Protein AF-A0A352V822-F1 (afdb_monomer)

Sequence (150 aa):
MHTVAWTEKCKDCGGTGIYVGMAEQNSQYGIICNICKGSGKRERKFVYEEFHEKEFRDDVTVVLETNPGIFIGKNGKAFGGISYMDWWNGKQFPVGSEMRNFTCPAWWFQCADYSKKPKWEKCTYGAFSKCVHFSNKDQCWERWDEENKK

Secondary structure (DSSP, 8-state):
-EEEEEEEE-TTTTTSSEE--TTTTTSS--EE-TTTTTSSEEEEEEEE----SPPP-TT--EE-S---S----S-GGGGB-EEHHHHHTTPPPPTT-B-TTT--HHHHHHHH-GGG----TT--SS-GGG-TTGGGHHHHHHHHHHHT--

Foldseek 3Di:
DDKDKDKDFDPQCRLQQWHQDPVNPPHPDTHRDPVVRSRRIDIDMDDDDDCPDDDDDPPAFFDALWDLPDD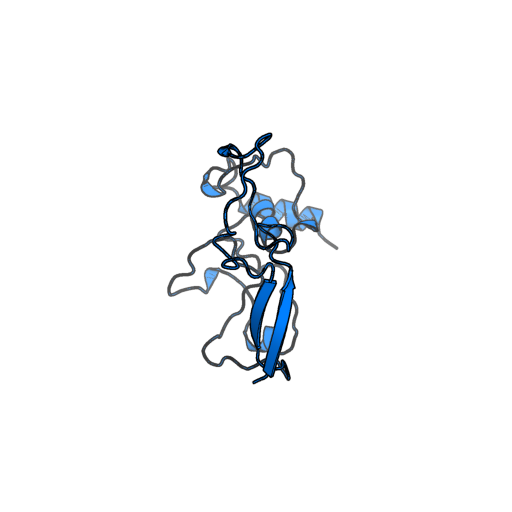CPPPNPLQAGDTPVCVVVPHDRDPPNQRQVQDAQQSSCVTRPVVLRDPDPQDDDDDLVPRPCNVVRVVRVVVSCVVPPD

Structure (mmCIF, N/CA/C/O backbone):
data_AF-A0A352V822-F1
#
_entry.id   AF-A0A352V822-F1
#
loop_
_atom_site.group_PDB
_atom_site.id
_atom_site.type_symbol
_atom_site.label_atom_id
_atom_site.label_alt_id
_atom_site.label_comp_id
_atom_site.label_asym_id
_atom_site.label_entity_id
_atom_site.label_seq_id
_atom_site.pdbx_PDB_ins_code
_atom_site.Cartn_x
_atom_site.Cartn_y
_atom_site.Cartn_z
_atom_site.occupancy
_atom_site.B_iso_or_equiv
_atom_site.auth_seq_id
_atom_site.auth_comp_id
_atom_site.auth_asym_id
_atom_site.auth_atom_id
_atom_site.pdbx_PDB_model_num
ATOM 1 N N . MET A 1 1 ? -5.145 -16.472 18.785 1.00 82.62 1 MET A N 1
ATOM 2 C CA . MET A 1 1 ? -6.128 -15.389 18.547 1.00 82.62 1 MET A CA 1
ATOM 3 C C . MET A 1 1 ? -6.224 -14.526 19.794 1.00 82.62 1 MET A C 1
ATOM 5 O O . MET A 1 1 ? -6.590 -15.030 20.851 1.00 82.62 1 MET A O 1
ATOM 9 N N . HIS A 1 2 ? -5.870 -13.251 19.676 1.00 94.31 2 HIS A N 1
ATOM 10 C CA . HIS A 1 2 ? -5.812 -12.302 20.785 1.00 94.31 2 HIS A CA 1
ATOM 11 C C . HIS A 1 2 ? -6.964 -11.310 20.675 1.00 94.31 2 HIS A C 1
ATOM 13 O O . HIS A 1 2 ? -7.437 -10.977 19.588 1.00 94.31 2 HIS A O 1
ATOM 19 N N . THR A 1 3 ? -7.451 -10.861 21.825 1.00 96.38 3 THR A N 1
ATOM 20 C CA . THR A 1 3 ? -8.479 -9.828 21.913 1.00 96.38 3 THR A CA 1
ATOM 21 C C . THR A 1 3 ? -7.949 -8.710 22.784 1.00 96.38 3 THR A C 1
ATOM 23 O O . THR A 1 3 ? -7.661 -8.929 23.958 1.00 96.38 3 THR A O 1
ATOM 26 N N . VAL A 1 4 ? -7.892 -7.506 22.225 1.00 96.75 4 VAL A N 1
ATOM 27 C CA . VAL A 1 4 ? -7.696 -6.284 23.003 1.00 96.75 4 VAL A CA 1
ATOM 28 C C . VAL A 1 4 ? -9.041 -5.576 23.059 1.00 96.75 4 VAL A C 1
ATOM 30 O O . VAL A 1 4 ? -9.643 -5.254 22.030 1.00 96.75 4 VAL A O 1
ATOM 33 N N . ALA A 1 5 ? -9.541 -5.403 24.278 1.00 96.38 5 ALA A N 1
ATOM 34 C CA . ALA A 1 5 ? -10.771 -4.688 24.559 1.00 96.38 5 ALA A CA 1
ATOM 35 C C . ALA A 1 5 ? -10.447 -3.472 25.418 1.00 96.38 5 ALA A C 1
ATOM 37 O O . ALA A 1 5 ? -9.651 -3.557 26.353 1.00 96.38 5 ALA A O 1
ATOM 38 N N . TRP A 1 6 ? -11.052 -2.340 25.086 1.00 97.06 6 TRP A N 1
ATOM 39 C CA . TRP A 1 6 ? -10.887 -1.121 25.858 1.00 97.06 6 TRP A CA 1
ATOM 40 C C . TRP A 1 6 ? -12.136 -0.263 25.766 1.00 97.06 6 TRP A C 1
ATOM 42 O O . TRP A 1 6 ? -12.866 -0.267 24.770 1.00 97.06 6 TRP A O 1
ATOM 52 N N . THR A 1 7 ? -12.345 0.511 26.818 1.00 97.56 7 THR A N 1
ATOM 53 C CA . THR A 1 7 ? -13.350 1.556 26.856 1.00 97.56 7 THR A CA 1
ATOM 54 C C . THR A 1 7 ? -12.695 2.863 26.421 1.00 97.56 7 THR A C 1
ATOM 56 O O . THR A 1 7 ? -11.737 3.316 27.045 1.00 97.56 7 THR A O 1
ATOM 59 N N . GLU A 1 8 ? -13.208 3.499 25.371 1.00 97.06 8 GLU A N 1
ATOM 60 C CA . GLU A 1 8 ? -12.764 4.830 24.952 1.00 97.06 8 GLU A CA 1
ATOM 61 C C . GLU A 1 8 ? -13.842 5.891 25.182 1.00 97.06 8 GLU A C 1
ATOM 63 O O . GLU A 1 8 ? -15.048 5.630 25.129 1.00 97.06 8 GLU A O 1
ATOM 68 N N . LYS A 1 9 ? -13.395 7.128 25.395 1.00 97.94 9 LYS A N 1
ATOM 69 C CA . LYS A 1 9 ? -14.255 8.311 25.420 1.00 97.94 9 LYS A CA 1
ATOM 70 C C . LYS A 1 9 ? -14.964 8.454 24.069 1.00 97.94 9 LYS A C 1
ATOM 72 O O . LYS A 1 9 ? -14.315 8.433 23.022 1.00 97.94 9 LYS A O 1
ATOM 77 N N . CYS A 1 10 ? -16.286 8.628 24.070 1.00 97.12 10 CYS A N 1
ATOM 78 C CA . CYS A 1 10 ? -17.029 8.841 22.829 1.00 97.12 10 CYS A CA 1
ATOM 79 C C . CYS A 1 10 ? -16.584 10.162 22.180 1.00 97.12 10 CYS A C 1
ATOM 81 O O . CYS A 1 10 ? -16.796 11.233 22.751 1.00 97.12 10 CYS A O 1
ATOM 83 N N . LYS 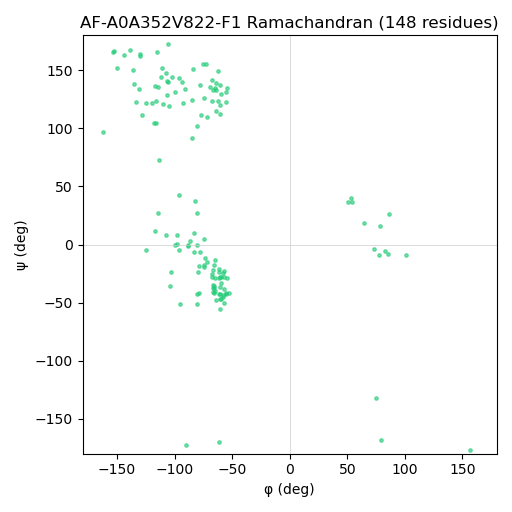A 1 11 ? -15.968 10.079 20.993 1.00 95.50 11 LYS A N 1
ATOM 84 C CA . LYS A 1 11 ? -15.405 11.243 20.288 1.00 95.50 11 LYS A CA 1
ATOM 85 C C . LYS A 1 11 ? -16.487 12.231 19.846 1.00 95.50 11 LYS A C 1
ATOM 87 O O . LYS A 1 11 ? -16.294 13.429 19.987 1.00 95.50 11 LYS A O 1
ATOM 92 N N . ASP A 1 12 ? -17.642 11.729 19.418 1.00 93.69 12 ASP A N 1
ATOM 93 C CA . ASP A 1 12 ? -18.741 12.545 18.888 1.00 93.69 12 ASP A CA 1
ATOM 94 C C . ASP A 1 12 ? -19.396 13.465 19.924 1.00 93.69 12 ASP A C 1
ATOM 96 O O . ASP A 1 12 ? -19.815 14.564 19.584 1.00 93.69 12 ASP A O 1
ATOM 100 N N . CYS A 1 13 ? -19.491 13.040 21.186 1.00 95.12 13 CYS A N 1
ATOM 101 C CA . CYS A 1 13 ? -20.014 13.888 22.266 1.00 95.12 13 CYS A CA 1
ATOM 102 C C . CYS A 1 13 ? -18.928 14.378 23.221 1.00 95.12 13 CYS A C 1
ATOM 104 O O . CYS A 1 13 ? -19.237 14.899 24.287 1.00 95.12 13 CYS A O 1
ATOM 106 N N . GLY A 1 14 ? -17.650 14.149 22.908 1.00 95.19 14 GLY A N 1
ATOM 107 C CA . GLY A 1 14 ? -16.569 14.500 23.820 1.00 95.19 14 GLY A CA 1
ATOM 108 C C . GLY A 1 14 ? -16.752 13.895 25.217 1.00 95.19 14 GLY A C 1
ATOM 109 O O . GLY A 1 14 ? -16.392 14.530 26.205 1.00 95.19 14 GLY A O 1
ATOM 110 N N . GLY A 1 15 ? -17.275 12.670 25.315 1.00 97.19 15 GLY A N 1
ATOM 111 C CA . GLY A 1 15 ? -17.398 11.925 26.571 1.00 97.19 15 GLY A CA 1
ATOM 112 C C . GLY A 1 15 ? -18.603 12.238 27.452 1.00 97.19 15 GLY A C 1
ATOM 113 O O . GLY A 1 15 ? -18.793 11.562 28.455 1.00 97.19 15 GLY A O 1
ATOM 114 N N . THR A 1 16 ? -19.415 13.233 27.108 1.00 96.88 16 THR A N 1
ATOM 115 C CA . THR A 1 16 ? -20.509 13.702 27.979 1.00 96.88 16 THR A CA 1
ATOM 116 C C . THR A 1 16 ? -21.746 12.808 27.927 1.00 96.88 16 THR A C 1
ATOM 118 O O . THR A 1 16 ? -22.621 12.906 28.776 1.00 96.88 16 THR A O 1
ATOM 121 N N . GLY A 1 17 ? -21.869 11.987 26.880 1.00 97.12 17 GLY A N 1
ATOM 122 C CA . GLY A 1 17 ? -23.116 11.292 26.562 1.00 97.12 17 GLY A CA 1
ATOM 123 C C . GLY A 1 17 ? -24.158 12.185 25.887 1.00 97.12 17 GLY A C 1
ATOM 124 O O . GLY A 1 17 ? -25.128 11.667 25.342 1.00 97.12 17 GLY A O 1
ATOM 125 N N . ILE A 1 18 ? -23.921 13.495 25.823 1.00 95.94 18 ILE A N 1
ATOM 126 C CA . ILE A 1 18 ? -24.832 14.501 25.282 1.00 95.94 18 ILE A CA 1
ATOM 127 C C . ILE A 1 18 ? -24.162 15.206 24.103 1.00 95.94 18 ILE A C 1
ATOM 129 O O . ILE A 1 18 ? -23.079 15.774 24.210 1.00 95.94 18 ILE A O 1
ATOM 133 N N . TYR A 1 19 ? -24.806 15.134 22.952 1.00 92.00 19 TYR A N 1
ATOM 134 C CA . TYR A 1 19 ? -24.423 15.846 21.749 1.00 92.00 19 TYR A CA 1
ATOM 135 C C . TYR A 1 19 ? -25.144 17.199 21.702 1.00 92.00 19 TYR A C 1
ATOM 137 O O . TYR A 1 19 ? -26.350 17.271 21.935 1.00 92.00 19 TYR A O 1
ATOM 145 N N . VAL A 1 20 ? -24.399 18.256 21.388 1.00 90.25 20 VAL A N 1
ATOM 146 C CA . VAL A 1 20 ? -24.944 19.581 21.072 1.00 90.25 20 VAL A CA 1
ATOM 147 C C . VAL A 1 20 ? -24.536 19.867 19.636 1.00 90.25 20 VAL A C 1
ATOM 149 O O . VAL A 1 20 ? -23.356 20.086 19.350 1.00 90.25 20 VAL A O 1
ATOM 152 N N . GLY A 1 21 ? -25.499 19.749 18.728 1.00 85.25 21 GLY A N 1
ATOM 153 C CA . GLY A 1 21 ? -25.294 19.952 17.307 1.00 85.25 21 GLY A CA 1
ATOM 154 C C . GLY A 1 21 ? -25.530 21.391 16.900 1.00 85.25 21 GLY A C 1
ATOM 155 O O . GLY A 1 21 ? -25.735 22.279 17.720 1.00 85.25 21 GLY A O 1
ATOM 156 N N . MET A 1 22 ? -25.515 21.611 15.591 1.00 84.81 22 MET A N 1
ATOM 157 C CA . MET A 1 22 ? -25.713 22.932 14.998 1.00 84.81 22 MET A CA 1
ATOM 158 C C . MET A 1 22 ? -27.068 23.556 15.367 1.00 84.81 22 MET A C 1
ATOM 160 O O . MET A 1 22 ? -27.145 24.767 15.524 1.00 84.81 22 MET A O 1
ATOM 164 N N . ALA A 1 23 ? -28.117 22.743 15.532 1.00 86.75 23 ALA A N 1
ATOM 165 C CA . ALA A 1 23 ? -29.460 23.224 15.860 1.00 86.75 23 ALA A CA 1
ATOM 166 C C . ALA A 1 23 ? -29.637 23.558 17.353 1.00 86.75 23 ALA A C 1
ATOM 168 O O . ALA A 1 23 ? -30.486 24.372 17.704 1.00 86.75 23 ALA A O 1
ATOM 169 N N . GLU A 1 24 ? -28.823 22.967 18.229 1.00 87.88 24 GLU A N 1
ATOM 170 C CA . GLU A 1 24 ? -28.881 23.185 19.678 1.00 87.88 24 GLU A CA 1
ATOM 171 C C . GLU A 1 24 ? -27.881 24.250 20.158 1.00 87.88 24 GLU A C 1
ATOM 173 O O . GLU A 1 24 ? -27.880 24.612 21.340 1.00 87.88 24 GLU A O 1
ATOM 178 N N . GLN A 1 25 ? -27.034 24.764 19.257 1.00 78.25 25 GLN A N 1
ATOM 179 C CA . GLN A 1 25 ? -26.052 25.802 19.565 1.00 78.25 25 GLN A CA 1
ATOM 180 C C . GLN A 1 25 ? -26.723 27.032 20.193 1.00 78.25 25 GLN A C 1
ATOM 182 O O . GLN A 1 25 ? -27.700 27.563 19.673 1.00 78.25 25 GLN A O 1
ATOM 187 N N . ASN A 1 26 ? -26.160 27.502 21.311 1.00 83.31 26 ASN A N 1
ATOM 188 C CA . ASN A 1 26 ? -26.644 28.642 22.106 1.00 83.31 26 ASN A CA 1
ATOM 189 C C . ASN A 1 26 ? -28.021 28.452 22.769 1.00 83.31 26 ASN A C 1
ATOM 191 O O . ASN A 1 26 ? -28.640 29.426 23.195 1.00 83.31 26 ASN A O 1
ATOM 195 N N . SER A 1 27 ? -28.489 27.210 22.897 1.00 85.69 27 SER A N 1
ATOM 196 C CA . SER A 1 27 ? -29.672 26.871 23.690 1.00 85.69 27 SER A CA 1
ATOM 197 C C . SER A 1 27 ? -29.294 26.185 25.012 1.00 85.69 27 SER A C 1
ATOM 199 O O . SER A 1 27 ? -28.134 25.848 25.245 1.00 85.69 27 SER A O 1
ATOM 201 N N . GLN A 1 28 ? -30.280 25.959 25.886 1.00 90.25 28 GLN A N 1
ATOM 202 C CA . GLN A 1 28 ? -30.121 25.128 27.091 1.00 90.25 28 GLN A CA 1
ATOM 203 C C . GLN A 1 28 ? -30.377 23.633 26.818 1.00 90.25 28 GLN A C 1
ATOM 205 O O . GLN A 1 28 ? -30.372 22.825 27.746 1.00 90.25 28 GLN A O 1
ATOM 210 N N . TYR A 1 29 ? -30.638 23.258 25.563 1.00 91.69 29 TYR A N 1
ATOM 211 C CA . TYR A 1 29 ? -30.987 21.894 25.187 1.00 91.69 29 TYR A CA 1
ATOM 212 C C . TYR A 1 29 ? -29.759 21.122 24.701 1.00 91.69 29 TYR A C 1
ATOM 214 O O . TYR A 1 29 ? -28.885 21.651 24.020 1.00 91.69 29 TYR A O 1
ATOM 222 N N . GLY A 1 30 ? -29.716 19.836 25.038 1.00 93.12 30 GLY A N 1
ATOM 223 C CA . GLY A 1 30 ? -28.752 18.876 24.516 1.00 93.12 30 GLY A CA 1
ATOM 224 C C . GLY A 1 30 ? -29.466 17.579 24.161 1.00 93.12 30 GLY A C 1
ATOM 225 O O . GLY A 1 30 ? -30.483 17.234 24.765 1.00 93.12 30 GLY A O 1
ATOM 226 N N . ILE A 1 31 ? -28.947 16.857 23.173 1.00 94.81 31 ILE A N 1
ATOM 227 C CA . ILE A 1 31 ? -29.545 15.614 22.683 1.00 94.81 31 ILE A CA 1
ATOM 228 C C . ILE A 1 31 ? -28.700 14.439 23.158 1.00 94.81 31 ILE A C 1
ATOM 230 O O . ILE A 1 31 ? -27.472 14.493 23.142 1.00 94.81 31 ILE A O 1
ATOM 234 N N . ILE A 1 32 ? -29.335 13.338 23.558 1.00 96.62 32 ILE A N 1
ATOM 235 C CA . ILE A 1 32 ? -28.615 12.101 23.874 1.00 96.62 32 ILE A CA 1
ATOM 236 C C . ILE A 1 32 ? -27.769 11.701 22.664 1.00 96.62 32 ILE A C 1
ATOM 238 O O . ILE A 1 32 ? -28.276 11.501 21.560 1.00 96.62 32 ILE A O 1
ATOM 242 N N . CYS A 1 33 ? -26.461 11.559 22.872 1.00 96.00 33 CYS A N 1
ATOM 243 C CA . CYS A 1 33 ? -25.540 11.188 21.813 1.00 96.00 33 CYS A CA 1
ATOM 244 C C . CYS A 1 33 ? -25.933 9.821 21.255 1.00 96.00 33 CYS A C 1
ATOM 246 O O . CYS A 1 33 ? -25.779 8.791 21.918 1.00 96.00 33 CYS A O 1
ATOM 248 N N . ASN A 1 34 ? -26.391 9.812 20.004 1.00 95.50 34 ASN A N 1
ATOM 249 C CA . ASN A 1 34 ? -26.907 8.613 19.358 1.00 95.50 34 ASN A CA 1
ATOM 250 C C . ASN A 1 34 ? -25.857 7.497 19.252 1.00 95.50 34 ASN A C 1
ATOM 252 O O . ASN A 1 34 ? -26.214 6.321 19.248 1.00 95.50 34 ASN A O 1
ATOM 256 N N . ILE A 1 35 ? -24.567 7.843 19.191 1.00 94.81 35 ILE A N 1
ATOM 257 C CA . ILE A 1 35 ? -23.529 6.832 19.001 1.00 94.81 35 ILE A CA 1
ATOM 258 C C . ILE A 1 35 ? -23.192 6.086 20.297 1.00 94.81 35 ILE A C 1
ATOM 260 O O . ILE A 1 35 ? -23.023 4.873 20.272 1.00 94.81 35 ILE A O 1
ATOM 264 N N . CYS A 1 36 ? -23.099 6.783 21.434 1.00 96.56 36 CYS A N 1
ATOM 265 C CA . CYS A 1 36 ? -22.821 6.142 22.731 1.00 96.56 36 CYS A CA 1
ATOM 266 C C . CYS A 1 36 ? -24.081 5.876 23.567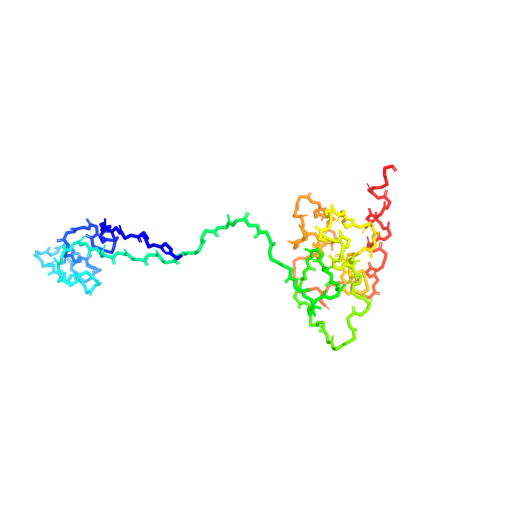 1.00 96.56 36 CYS A C 1
ATOM 268 O O . CYS A 1 36 ? -23.971 5.387 24.691 1.00 96.56 36 CYS A O 1
ATOM 270 N N . LYS A 1 37 ? -25.261 6.233 23.041 1.00 96.88 37 LYS A N 1
ATOM 271 C CA . LYS A 1 37 ? -26.573 6.089 23.689 1.00 96.88 37 LYS A CA 1
ATOM 272 C C . LYS A 1 37 ? -26.618 6.718 25.085 1.00 96.88 37 LYS A C 1
ATOM 274 O O . LYS A 1 37 ? -27.173 6.146 26.013 1.00 96.88 37 LYS A O 1
ATOM 279 N N . GLY A 1 38 ? -25.988 7.883 25.239 1.00 97.00 38 GLY A N 1
ATOM 280 C CA . GLY A 1 38 ? -25.956 8.605 26.514 1.00 97.00 38 GLY A CA 1
ATOM 281 C C . GLY A 1 38 ? -24.854 8.184 27.483 1.00 97.00 38 GLY A C 1
ATOM 282 O O . GLY A 1 38 ? -24.637 8.874 28.468 1.00 97.00 38 GLY A O 1
ATOM 283 N N . SER A 1 39 ? -24.111 7.108 27.213 1.00 97.81 39 SER A N 1
ATOM 284 C CA . SER A 1 39 ? -23.100 6.619 28.166 1.00 97.81 39 SER A CA 1
ATOM 285 C C . SER A 1 39 ? -21.826 7.468 28.230 1.00 97.81 39 SER A C 1
ATOM 287 O O . SER A 1 39 ? -21.043 7.326 29.164 1.00 97.81 39 SER A O 1
ATOM 289 N N . GLY A 1 40 ? -21.555 8.284 27.206 1.00 97.62 40 GLY A N 1
ATOM 290 C CA . GLY A 1 40 ? -20.300 9.032 27.079 1.00 97.62 40 GLY A CA 1
ATOM 291 C C . GLY A 1 40 ? -19.087 8.172 26.710 1.00 97.62 40 GLY A C 1
ATOM 292 O O . GLY A 1 40 ? -18.011 8.698 26.427 1.00 97.62 40 GLY A O 1
ATOM 293 N N . LYS A 1 41 ? -19.248 6.851 26.610 1.00 98.00 41 LYS A N 1
ATOM 294 C CA . LYS A 1 41 ? -18.163 5.908 26.331 1.00 98.00 41 LYS A CA 1
ATOM 295 C C . LYS A 1 41 ? -18.503 4.949 25.194 1.00 98.00 41 LYS A C 1
ATOM 297 O O . LYS A 1 41 ? -19.657 4.810 24.796 1.00 98.00 41 LYS A O 1
ATOM 302 N N . ARG A 1 42 ? -17.482 4.308 24.631 1.00 96.25 42 ARG A N 1
ATOM 303 C CA . ARG A 1 42 ? -17.626 3.204 23.678 1.00 96.25 42 ARG A CA 1
ATOM 304 C C . ARG A 1 42 ? -16.739 2.058 24.097 1.00 96.25 42 ARG A C 1
ATOM 306 O O . ARG A 1 42 ? -15.563 2.260 24.370 1.00 96.25 42 ARG A O 1
ATOM 313 N N . GLU A 1 43 ? -17.304 0.865 24.073 1.00 95.38 43 GLU A N 1
ATOM 314 C CA . GLU A 1 43 ? -16.530 -0.359 24.191 1.00 95.38 43 GLU A CA 1
ATOM 315 C C . GLU A 1 43 ? -16.009 -0.723 22.794 1.00 95.38 43 GLU A C 1
ATOM 317 O O . GLU A 1 43 ? -16.776 -0.810 21.828 1.00 95.38 43 GLU A O 1
ATOM 322 N N . ARG A 1 44 ? -14.693 -0.882 22.661 1.00 94.94 44 ARG A N 1
ATOM 323 C CA . ARG A 1 44 ? -14.030 -1.319 21.431 1.00 94.94 44 ARG A CA 1
ATOM 324 C C . ARG A 1 44 ? -13.440 -2.697 21.645 1.00 94.94 44 ARG A C 1
ATOM 326 O O . ARG A 1 44 ? -12.947 -3.018 22.723 1.00 94.94 44 ARG A O 1
ATOM 333 N N . LYS A 1 45 ? -13.483 -3.495 20.585 1.00 96.12 45 LYS A N 1
ATOM 334 C CA . LYS A 1 45 ? -12.873 -4.815 20.536 1.00 96.12 45 LYS A CA 1
ATOM 335 C C . LYS A 1 45 ? -12.109 -4.928 19.229 1.00 96.12 45 LYS A C 1
ATOM 337 O O . LYS A 1 45 ? -12.698 -4.762 18.162 1.00 96.12 45 LYS A O 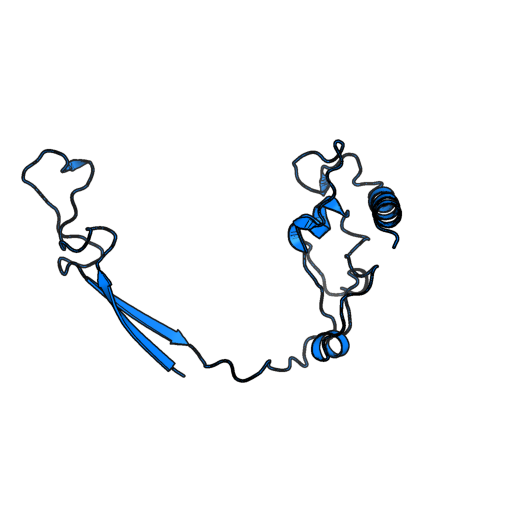1
ATOM 342 N N . PHE A 1 46 ? -10.818 -5.203 19.329 1.00 96.12 46 PHE A N 1
ATOM 343 C CA . PHE A 1 46 ? -9.974 -5.532 18.192 1.00 96.12 46 PHE A CA 1
ATOM 344 C C . PHE A 1 46 ? -9.480 -6.965 18.367 1.00 96.12 46 PHE A C 1
ATOM 346 O O . PHE A 1 46 ? -8.929 -7.318 19.413 1.00 96.12 46 PHE A O 1
ATOM 353 N N . VAL A 1 47 ? -9.752 -7.794 17.364 1.00 96.62 47 VAL A N 1
ATOM 354 C CA . VAL A 1 47 ? -9.319 -9.190 17.322 1.00 96.62 47 VAL A CA 1
ATOM 355 C C . VAL A 1 47 ? -8.198 -9.279 16.304 1.00 96.62 47 VAL A C 1
ATOM 357 O O . VAL A 1 47 ? -8.356 -8.794 15.185 1.00 96.62 47 VAL A O 1
ATOM 360 N N . TYR A 1 48 ? -7.080 -9.870 16.707 1.00 95.31 48 TYR A N 1
ATOM 361 C CA . TYR A 1 48 ? -5.925 -10.062 15.840 1.00 95.31 48 TYR A CA 1
ATOM 362 C C . TYR A 1 48 ? -5.232 -11.389 16.134 1.00 95.31 48 TYR A C 1
ATOM 364 O O . TYR A 1 48 ? -5.431 -12.019 17.180 1.00 95.31 48 TYR A O 1
ATOM 372 N N . GLU A 1 49 ? -4.409 -11.811 15.189 1.00 96.00 49 GLU A N 1
ATOM 373 C CA . GLU A 1 49 ? -3.503 -12.941 15.329 1.00 96.00 49 GLU A CA 1
ATOM 374 C C . GLU A 1 49 ? -2.085 -12.400 15.488 1.00 96.00 49 GLU A C 1
ATOM 376 O O . GLU A 1 49 ? -1.731 -11.386 14.883 1.00 96.00 49 GLU A O 1
ATOM 381 N N . GLU A 1 50 ? -1.304 -13.015 16.376 1.00 95.19 50 GLU A N 1
ATOM 382 C CA . GLU A 1 50 ? 0.095 -12.634 16.533 1.00 95.19 50 GLU A CA 1
ATOM 383 C C . GLU A 1 50 ? 0.858 -12.995 15.262 1.00 95.19 50 GLU A C 1
ATOM 385 O O . GLU A 1 50 ? 0.729 -14.092 14.723 1.00 95.19 50 GLU A O 1
ATOM 390 N N . PHE A 1 51 ? 1.653 -12.047 14.776 1.00 96.12 51 PHE A N 1
ATOM 391 C CA . PHE A 1 51 ? 2.566 -12.313 13.681 1.00 96.12 51 PHE A CA 1
ATOM 392 C C . PHE A 1 51 ? 3.773 -13.075 14.230 1.00 96.12 51 PHE A C 1
ATOM 394 O O . PHE A 1 51 ? 4.564 -12.513 14.988 1.00 96.12 51 PHE A O 1
ATOM 401 N N . HIS A 1 52 ? 3.910 -14.343 13.850 1.00 95.62 52 HIS A N 1
ATOM 402 C CA . HIS A 1 52 ? 5.068 -15.163 14.210 1.00 95.62 52 HIS A CA 1
ATOM 403 C C . HIS A 1 52 ? 6.107 -15.153 13.096 1.00 95.62 52 HIS A C 1
ATOM 405 O O . HIS A 1 52 ? 7.279 -14.853 13.315 1.00 95.62 52 HIS A O 1
ATOM 411 N N . GLU A 1 53 ? 5.651 -15.434 11.884 1.00 95.75 53 GLU A N 1
ATOM 412 C CA . GLU A 1 53 ? 6.474 -15.455 10.694 1.00 95.75 53 GLU A CA 1
ATOM 413 C C . GLU A 1 53 ? 5.629 -15.144 9.465 1.00 95.75 53 GLU A C 1
ATOM 415 O O . GLU A 1 53 ? 4.398 -15.121 9.498 1.00 95.75 53 GLU A O 1
ATOM 420 N N . LYS A 1 54 ? 6.317 -14.868 8.361 1.00 94.12 54 LYS A N 1
ATOM 421 C CA . LYS A 1 54 ? 5.670 -14.736 7.062 1.00 94.12 54 LYS A CA 1
ATOM 422 C C . LYS A 1 54 ? 5.169 -16.118 6.629 1.00 94.12 54 LYS A C 1
ATOM 424 O O . LYS A 1 54 ? 5.924 -17.080 6.702 1.00 94.12 54 LYS A O 1
ATOM 429 N N . GLU A 1 55 ? 3.946 -16.195 6.116 1.00 95.62 55 GLU A N 1
ATOM 430 C CA . GLU A 1 55 ? 3.349 -17.440 5.613 1.00 95.62 55 GLU A CA 1
ATOM 431 C C . GLU A 1 55 ? 3.567 -17.622 4.108 1.00 95.62 55 GLU A C 1
ATOM 433 O O . GLU A 1 55 ? 3.496 -16.665 3.328 1.00 95.62 55 GLU A O 1
ATOM 438 N N . PHE A 1 56 ? 3.860 -18.859 3.701 1.00 96.31 56 PHE A N 1
ATOM 439 C CA . PHE A 1 56 ? 4.145 -19.206 2.311 1.00 96.31 56 PHE A CA 1
ATOM 440 C C . PHE A 1 56 ? 2.853 -19.311 1.493 1.00 96.31 56 PHE A C 1
ATOM 442 O O . PHE A 1 56 ? 1.875 -19.906 1.937 1.00 96.31 56 PHE A O 1
ATOM 449 N N . ARG A 1 57 ? 2.869 -18.770 0.271 1.00 96.12 57 ARG A N 1
ATOM 450 C CA . ARG A 1 57 ? 1.788 -18.890 -0.713 1.00 96.12 57 ARG A CA 1
ATOM 451 C C . ARG A 1 57 ? 2.273 -19.650 -1.935 1.00 96.12 57 ARG A C 1
ATOM 453 O O . ARG A 1 57 ? 2.999 -19.103 -2.760 1.00 96.12 57 ARG A O 1
ATOM 460 N N . ASP A 1 58 ? 1.856 -20.902 -2.043 1.00 94.88 58 ASP A N 1
ATOM 461 C CA . ASP A 1 58 ? 2.196 -21.797 -3.151 1.00 94.88 58 ASP A CA 1
ATOM 462 C C . ASP A 1 58 ? 1.438 -21.479 -4.450 1.00 94.88 58 ASP A C 1
ATOM 464 O O . ASP A 1 58 ? 1.870 -21.864 -5.536 1.00 94.88 58 ASP A O 1
ATOM 468 N N . ASP A 1 59 ? 0.351 -20.717 -4.354 1.00 95.19 59 ASP A N 1
ATOM 469 C CA . ASP A 1 59 ? -0.456 -20.273 -5.486 1.00 95.19 59 ASP A CA 1
ATOM 470 C C . ASP A 1 59 ? 0.093 -19.020 -6.196 1.00 95.19 59 ASP A C 1
ATOM 472 O O . ASP A 1 59 ? -0.409 -18.630 -7.254 1.00 95.19 59 ASP A O 1
ATOM 476 N N . VAL A 1 60 ? 1.146 -18.398 -5.654 1.00 93.81 60 VAL A N 1
ATOM 477 C CA . VAL A 1 60 ? 1.790 -17.207 -6.223 1.00 93.81 60 VAL A CA 1
ATOM 478 C C . VAL A 1 60 ? 3.173 -17.559 -6.763 1.00 93.81 60 VAL A C 1
ATOM 480 O O . VAL A 1 60 ? 4.064 -17.967 -6.030 1.00 93.81 60 VAL A O 1
ATOM 483 N N . THR A 1 61 ? 3.397 -17.329 -8.059 1.00 93.44 61 THR A N 1
ATOM 484 C CA . THR A 1 61 ? 4.685 -17.636 -8.709 1.00 93.44 61 THR A CA 1
ATOM 485 C C . THR A 1 61 ? 5.563 -16.410 -8.965 1.00 93.44 61 THR A C 1
ATOM 487 O O . THR A 1 61 ? 6.779 -16.543 -9.102 1.00 93.44 61 THR A O 1
ATOM 490 N N . VAL A 1 62 ? 4.969 -15.216 -9.059 1.00 93.00 62 VAL A N 1
ATOM 491 C CA . VAL A 1 62 ? 5.649 -13.950 -9.386 1.00 93.00 62 VAL A CA 1
ATOM 492 C C . VAL A 1 62 ? 5.160 -12.862 -8.438 1.00 93.00 62 VAL A C 1
ATOM 494 O O . VAL A 1 62 ? 3.963 -12.761 -8.177 1.00 93.00 62 VAL A O 1
ATOM 497 N N . VAL A 1 63 ? 6.084 -12.037 -7.953 1.00 94.25 63 VAL A N 1
ATOM 498 C CA . VAL A 1 63 ? 5.799 -10.876 -7.104 1.00 94.25 63 VAL A CA 1
ATOM 499 C C . VAL A 1 63 ? 6.174 -9.613 -7.869 1.00 94.25 63 VAL A C 1
ATOM 501 O O . VAL A 1 63 ? 7.227 -9.553 -8.504 1.00 94.25 63 VAL A O 1
ATOM 504 N N . LEU A 1 64 ? 5.303 -8.608 -7.810 1.00 94.00 64 LEU A N 1
ATOM 505 C CA . LEU A 1 64 ? 5.553 -7.264 -8.326 1.00 94.00 64 LEU A CA 1
ATOM 506 C C . LEU A 1 64 ? 5.891 -6.335 -7.160 1.00 94.00 64 LEU A C 1
ATOM 508 O O . LEU A 1 64 ? 5.301 -6.463 -6.090 1.00 94.00 64 LEU A O 1
ATOM 512 N N . GLU A 1 65 ? 6.799 -5.384 -7.375 1.00 94.31 65 GLU A N 1
ATOM 513 C CA . GLU A 1 65 ? 7.147 -4.383 -6.357 1.00 94.31 65 GLU A CA 1
ATOM 514 C C . GLU A 1 65 ? 5.947 -3.478 -6.049 1.00 94.31 65 GLU A C 1
ATOM 516 O O . GLU A 1 65 ? 5.666 -3.151 -4.899 1.00 94.31 65 GLU A O 1
ATOM 521 N N . THR A 1 66 ? 5.202 -3.106 -7.091 1.00 93.12 66 THR A N 1
ATOM 522 C CA . THR A 1 66 ? 3.960 -2.344 -6.994 1.00 93.12 66 THR A CA 1
ATOM 523 C C . THR A 1 66 ? 3.058 -2.639 -8.194 1.00 93.12 66 THR A C 1
ATOM 525 O O . THR A 1 66 ? 3.505 -3.183 -9.206 1.00 93.12 66 THR A O 1
ATOM 528 N N . ASN A 1 67 ? 1.782 -2.261 -8.103 1.00 91.19 67 ASN A N 1
ATOM 529 C CA . ASN A 1 67 ? 0.868 -2.231 -9.242 1.00 91.19 67 ASN A CA 1
ATOM 530 C C . ASN A 1 67 ? 0.196 -0.848 -9.313 1.00 91.19 67 ASN A C 1
ATOM 532 O O . ASN A 1 67 ? -0.648 -0.543 -8.467 1.00 91.19 67 ASN A O 1
ATOM 536 N N . PRO A 1 68 ? 0.497 -0.019 -10.329 1.00 87.44 68 PRO A N 1
ATOM 537 C CA . PRO A 1 68 ? -0.039 1.334 -10.444 1.00 87.44 68 PRO A CA 1
ATOM 538 C C . PRO A 1 68 ? -1.458 1.373 -11.050 1.00 87.44 68 PRO A C 1
ATOM 540 O O . PRO A 1 68 ? -1.792 2.275 -11.823 1.00 87.44 68 PRO A O 1
ATOM 543 N N . GLY A 1 69 ? -2.293 0.385 -10.709 1.00 85.38 69 GLY A N 1
ATOM 544 C CA . GLY A 1 69 ? -3.699 0.291 -11.110 1.00 85.38 69 GLY A CA 1
ATOM 545 C C . GLY A 1 69 ? -3.946 -0.384 -12.462 1.00 85.38 69 GLY A C 1
ATOM 546 O O . GLY A 1 69 ? -4.948 -0.090 -13.110 1.00 85.38 69 GLY A O 1
ATOM 547 N N . ILE A 1 70 ? -3.052 -1.268 -12.910 1.00 84.94 70 ILE A N 1
ATOM 548 C CA . ILE A 1 70 ? -3.173 -1.968 -14.196 1.00 84.94 70 ILE A CA 1
ATOM 549 C C . ILE A 1 70 ? -3.714 -3.379 -13.970 1.00 84.94 70 ILE A C 1
ATOM 551 O O . ILE A 1 70 ? -3.221 -4.132 -13.128 1.00 84.94 70 ILE A O 1
ATOM 555 N N . PHE A 1 71 ? -4.735 -3.748 -14.743 1.00 85.50 71 PHE A N 1
ATOM 556 C CA . PHE A 1 71 ? -5.312 -5.085 -14.700 1.00 85.50 71 PHE A CA 1
ATOM 557 C C . PHE A 1 71 ? -4.352 -6.106 -15.327 1.00 85.50 71 PHE A C 1
ATOM 559 O O . PHE A 1 71 ? -4.141 -6.128 -16.541 1.00 85.50 71 PHE A O 1
ATOM 566 N N . ILE A 1 72 ? -3.780 -6.962 -14.482 1.00 81.88 72 ILE A N 1
ATOM 567 C CA . ILE A 1 72 ? -2.904 -8.062 -14.879 1.00 81.88 72 ILE A CA 1
ATOM 568 C C . ILE A 1 72 ? -3.828 -9.229 -15.227 1.00 81.88 72 ILE A C 1
ATOM 570 O O . ILE A 1 72 ? -4.273 -9.967 -14.353 1.00 81.88 72 ILE A O 1
ATOM 574 N N . GLY A 1 73 ? -4.218 -9.341 -16.497 1.00 79.69 73 GLY A N 1
ATOM 575 C CA . GLY A 1 73 ? -5.030 -10.467 -16.966 1.00 79.69 73 GLY A CA 1
ATOM 576 C C . GLY A 1 73 ? -4.320 -11.820 -16.789 1.00 79.69 73 GLY A C 1
ATOM 577 O O . GLY A 1 73 ? -3.244 -11.918 -16.208 1.00 79.69 73 GLY A O 1
ATOM 578 N N . LYS A 1 74 ? -4.880 -12.891 -17.367 1.00 73.19 74 LYS A N 1
ATOM 579 C CA . LYS A 1 74 ? -4.364 -14.269 -17.195 1.00 73.19 74 LYS A CA 1
ATOM 580 C C . LYS A 1 74 ? -2.891 -14.473 -17.600 1.00 73.19 74 LYS A C 1
ATOM 582 O O . LYS A 1 74 ? -2.256 -15.400 -17.114 1.00 73.19 74 LYS A O 1
ATOM 587 N N . ASN A 1 75 ? -2.342 -13.609 -18.459 1.00 68.06 75 ASN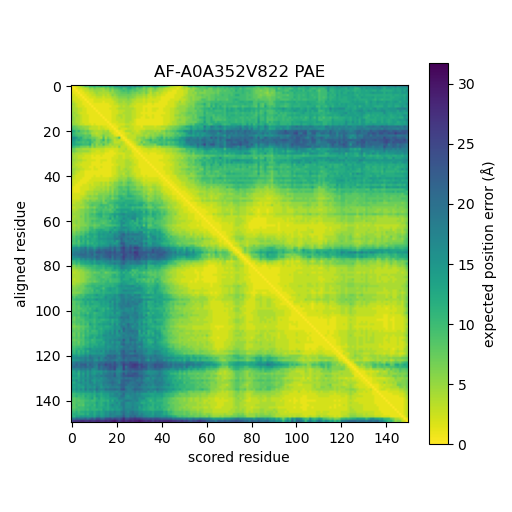 A N 1
ATOM 588 C CA . ASN A 1 75 ? -0.968 -13.685 -18.960 1.00 68.06 75 ASN A CA 1
ATOM 589 C C . ASN A 1 75 ? -0.126 -12.501 -18.452 1.00 68.06 75 ASN A C 1
ATOM 591 O O . ASN A 1 75 ? 0.212 -11.593 -19.208 1.00 68.06 75 ASN A O 1
ATOM 595 N N . GLY A 1 76 ? 0.232 -12.513 -17.166 1.00 70.00 76 GLY A N 1
ATOM 596 C CA . GLY A 1 76 ? 0.999 -11.446 -16.504 1.00 70.00 76 GLY A CA 1
ATOM 597 C C . GLY A 1 76 ? 2.500 -11.379 -16.830 1.00 70.00 76 GLY A C 1
ATOM 598 O O . GLY A 1 76 ? 3.202 -10.555 -16.259 1.00 70.00 76 GLY A O 1
ATOM 599 N N . LYS A 1 77 ? 3.026 -12.206 -17.748 1.00 70.25 77 LYS A N 1
ATOM 600 C CA . LYS A 1 77 ? 4.481 -12.302 -18.013 1.00 70.25 77 LYS A CA 1
ATOM 601 C C . LYS A 1 77 ? 5.134 -10.985 -18.459 1.00 70.25 77 LYS A C 1
ATOM 603 O O . LYS A 1 77 ? 6.315 -10.786 -18.218 1.00 70.25 77 LYS A O 1
ATOM 608 N N . ALA A 1 78 ? 4.383 -10.087 -19.097 1.00 79.25 78 ALA A N 1
ATOM 609 C CA . ALA A 1 78 ? 4.912 -8.815 -19.595 1.00 79.25 78 ALA A CA 1
ATOM 610 C C . ALA A 1 78 ? 5.105 -7.741 -18.503 1.00 79.25 78 ALA A C 1
ATOM 612 O O . ALA A 1 78 ? 5.618 -6.663 -18.800 1.00 79.25 78 ALA A O 1
ATOM 613 N N . PHE A 1 79 ? 4.666 -8.008 -17.268 1.00 86.25 79 PHE A N 1
ATOM 614 C CA . PHE A 1 79 ? 4.635 -7.042 -16.167 1.00 86.25 79 PHE A CA 1
ATOM 615 C C . PHE A 1 79 ? 5.944 -6.995 -15.357 1.00 86.25 79 PHE A C 1
ATOM 617 O O . PHE A 1 79 ? 6.062 -6.200 -14.434 1.00 86.25 79 PHE A O 1
ATOM 624 N N . GLY A 1 80 ? 6.952 -7.800 -15.702 1.00 88.31 80 GLY A N 1
ATOM 625 C CA . GLY A 1 80 ? 8.214 -7.834 -14.959 1.00 88.31 80 GLY A CA 1
ATOM 626 C C . GLY A 1 80 ? 8.075 -8.566 -13.622 1.00 88.31 80 GLY A C 1
ATOM 627 O O . GLY A 1 80 ? 7.532 -9.671 -13.580 1.00 88.31 80 GLY A O 1
ATOM 628 N N . GLY A 1 81 ? 8.578 -7.957 -12.544 1.00 91.00 81 GLY A N 1
ATOM 629 C CA . GLY A 1 81 ? 8.654 -8.573 -11.216 1.00 91.00 81 GLY A CA 1
ATOM 630 C C . GLY A 1 81 ? 9.811 -9.558 -11.032 1.00 91.00 81 GLY A C 1
ATOM 631 O O . GLY A 1 81 ? 10.731 -9.635 -11.847 1.00 91.00 81 GLY A O 1
ATOM 632 N N . ILE A 1 82 ? 9.754 -10.309 -9.932 1.00 94.38 82 ILE A N 1
ATOM 633 C CA . ILE A 1 82 ? 10.688 -11.396 -9.599 1.00 94.38 82 ILE A CA 1
ATOM 634 C C . ILE A 1 82 ? 9.920 -12.663 -9.226 1.00 94.38 82 ILE A C 1
ATOM 636 O O . ILE A 1 82 ? 8.719 -12.611 -8.947 1.00 94.38 82 ILE A O 1
ATOM 640 N N . SER A 1 83 ? 10.595 -13.815 -9.215 1.00 95.12 83 SER A N 1
ATOM 641 C CA . SER A 1 83 ? 9.954 -15.051 -8.761 1.00 95.12 83 SER A CA 1
ATOM 642 C C . SER A 1 83 ? 9.545 -14.944 -7.289 1.00 95.12 83 SER A C 1
ATOM 644 O O . SER A 1 83 ? 10.204 -14.266 -6.495 1.00 95.12 83 SER A O 1
ATOM 646 N N . TYR A 1 84 ? 8.471 -15.636 -6.903 1.00 96.50 84 TYR A N 1
ATOM 647 C CA . TYR A 1 84 ? 8.038 -15.668 -5.505 1.00 96.50 84 TYR A CA 1
ATOM 648 C C . TYR A 1 84 ? 9.144 -16.177 -4.582 1.00 96.50 84 TYR A C 1
ATOM 650 O O . TYR A 1 84 ? 9.339 -15.610 -3.517 1.00 96.50 84 TYR A O 1
ATOM 658 N N . MET A 1 85 ? 9.931 -17.168 -5.013 1.00 97.50 85 MET A N 1
ATOM 659 C CA . MET A 1 85 ? 11.062 -17.677 -4.233 1.00 97.50 85 MET A CA 1
ATOM 660 C C . MET A 1 85 ? 12.187 -16.651 -4.081 1.00 97.50 85 MET A C 1
ATOM 662 O O . MET A 1 85 ? 12.789 -16.563 -3.014 1.00 97.50 85 MET A O 1
ATOM 666 N N . ASP A 1 86 ? 12.474 -15.853 -5.108 1.00 97.00 86 ASP A N 1
ATOM 667 C CA . ASP A 1 86 ? 13.462 -14.777 -5.004 1.00 97.00 86 ASP A CA 1
ATOM 668 C C . ASP A 1 86 ? 13.016 -13.720 -3.990 1.00 97.00 86 ASP A C 1
ATOM 670 O O . ASP A 1 86 ? 13.779 -13.376 -3.086 1.00 97.00 86 ASP A O 1
ATOM 674 N N . TRP A 1 87 ? 11.762 -13.271 -4.086 1.00 96.75 87 TRP A N 1
ATOM 675 C CA . TRP A 1 87 ? 11.163 -12.361 -3.108 1.00 96.75 87 TRP A CA 1
ATOM 676 C C . TRP A 1 87 ? 11.119 -12.977 -1.704 1.00 96.75 87 TRP A C 1
ATOM 678 O O . TRP A 1 87 ? 11.442 -12.321 -0.712 1.00 96.75 87 TRP A O 1
ATOM 688 N N . TRP A 1 88 ? 10.746 -14.256 -1.608 1.00 97.12 88 TRP A N 1
ATOM 689 C CA . TRP A 1 88 ? 10.631 -14.988 -0.352 1.00 97.12 88 TRP A CA 1
ATOM 690 C C . TRP A 1 88 ? 11.950 -14.986 0.413 1.00 97.12 88 TRP A C 1
ATOM 692 O O . TRP A 1 88 ? 11.952 -14.707 1.613 1.00 97.12 88 TRP A O 1
ATOM 702 N N . ASN A 1 89 ? 13.045 -15.206 -0.319 1.00 96.50 89 ASN A N 1
ATOM 703 C CA . ASN A 1 89 ? 14.424 -15.214 0.160 1.00 96.50 89 ASN A CA 1
ATOM 704 C C . ASN A 1 89 ? 15.054 -13.810 0.259 1.00 96.50 89 ASN A C 1
ATOM 706 O O . ASN A 1 89 ? 16.262 -13.692 0.453 1.00 96.50 89 ASN A O 1
ATOM 710 N N . GLY A 1 90 ? 14.265 -12.740 0.117 1.00 96.12 90 GLY A N 1
ATOM 711 C CA . GLY A 1 90 ? 14.710 -11.364 0.345 1.00 96.12 90 GLY A CA 1
ATOM 712 C C . GLY A 1 90 ? 15.525 -10.742 -0.790 1.00 96.12 90 GLY A C 1
ATOM 713 O O . GLY A 1 90 ? 16.174 -9.714 -0.573 1.00 96.12 90 GLY A O 1
ATOM 714 N N . LYS A 1 91 ? 15.507 -11.318 -2.002 1.00 97.06 91 LYS A N 1
ATOM 715 C CA . LYS A 1 91 ? 16.126 -10.661 -3.159 1.00 97.06 91 LYS A CA 1
ATOM 716 C C . LYS A 1 91 ? 15.400 -9.353 -3.467 1.00 97.06 91 LYS A C 1
ATOM 718 O O . LYS A 1 91 ? 14.175 -9.273 -3.422 1.00 97.06 91 LYS A O 1
ATOM 723 N N . GLN A 1 92 ? 16.186 -8.334 -3.796 1.00 94.44 92 GLN A N 1
ATOM 724 C CA . GLN A 1 92 ? 15.673 -7.039 -4.228 1.00 94.44 92 GLN A CA 1
ATOM 725 C C . GLN A 1 92 ? 15.160 -7.112 -5.667 1.00 94.44 92 GLN A C 1
ATOM 727 O O . GLN A 1 92 ? 15.609 -7.944 -6.461 1.00 94.44 92 GLN A O 1
ATOM 732 N N . PHE A 1 93 ? 14.244 -6.209 -6.006 1.00 92.62 93 PHE A N 1
ATOM 733 C CA . PHE A 1 93 ? 13.754 -6.060 -7.369 1.00 92.62 93 PHE A CA 1
ATOM 734 C C . PHE A 1 93 ? 14.878 -5.535 -8.275 1.00 92.62 93 PHE A C 1
ATOM 736 O O . PHE A 1 93 ? 15.469 -4.495 -7.975 1.00 92.62 93 PHE A O 1
ATOM 743 N N . PRO A 1 94 ? 15.221 -6.244 -9.365 1.00 89.44 94 PRO A N 1
ATOM 744 C CA . PRO A 1 94 ? 16.227 -5.775 -10.300 1.00 89.44 94 PRO A CA 1
ATOM 745 C C . PRO A 1 94 ? 15.681 -4.611 -11.132 1.00 89.44 94 PRO A C 1
ATOM 747 O O . PRO A 1 94 ? 14.472 -4.502 -11.371 1.00 89.44 94 PRO A O 1
ATOM 750 N N . VAL A 1 95 ? 16.596 -3.784 -11.640 1.00 84.81 95 VAL A N 1
ATOM 751 C CA . VAL A 1 95 ? 16.290 -2.813 -12.699 1.00 84.81 95 VAL A CA 1
ATOM 752 C C . VAL A 1 95 ? 15.670 -3.556 -13.885 1.00 84.81 95 VAL A C 1
ATOM 754 O O . VAL A 1 95 ? 16.149 -4.623 -14.272 1.00 84.81 95 VAL A O 1
ATOM 757 N N . GLY A 1 96 ? 14.591 -3.013 -14.444 1.00 84.94 96 GLY A N 1
ATOM 758 C CA . GLY A 1 96 ? 13.813 -3.648 -15.513 1.00 84.94 96 GLY A CA 1
ATOM 759 C C . GLY A 1 96 ? 12.527 -4.329 -15.034 1.00 84.94 96 GLY A C 1
ATOM 760 O O . GLY A 1 96 ? 11.698 -4.712 -15.860 1.00 84.94 96 GLY A O 1
ATOM 761 N N . SER A 1 97 ? 12.317 -4.461 -13.721 1.00 89.62 97 SER A N 1
ATOM 762 C CA . SER A 1 97 ? 11.094 -5.050 -13.156 1.00 89.62 97 SER A CA 1
ATOM 763 C C . SER A 1 97 ? 9.890 -4.089 -13.101 1.00 89.62 97 SER A C 1
ATOM 765 O O . SER A 1 97 ? 8.801 -4.511 -12.712 1.00 89.62 97 SER A O 1
ATOM 767 N N . GLU A 1 98 ? 10.040 -2.837 -13.549 1.00 91.69 98 GLU A N 1
ATOM 768 C CA . GLU A 1 98 ? 9.122 -1.709 -13.311 1.00 91.69 98 GLU A CA 1
ATOM 769 C C . GLU A 1 98 ? 7.879 -1.651 -14.223 1.00 91.69 98 GLU A C 1
ATOM 771 O O . GLU A 1 98 ? 7.357 -0.572 -14.525 1.00 91.69 98 GLU A O 1
ATOM 776 N N . MET A 1 99 ? 7.402 -2.794 -14.729 1.00 90.06 99 MET A N 1
ATOM 777 C CA . MET A 1 99 ? 6.280 -2.848 -15.681 1.00 90.06 99 MET A CA 1
ATOM 778 C C . MET A 1 99 ? 6.461 -1.898 -16.886 1.00 90.06 99 MET A C 1
ATOM 780 O O . MET A 1 99 ? 5.487 -1.316 -17.363 1.00 90.06 99 MET A O 1
ATOM 784 N N . ARG A 1 100 ? 7.694 -1.723 -17.388 1.00 90.00 100 ARG A N 1
ATOM 785 C CA . ARG A 1 100 ? 8.068 -0.634 -18.321 1.00 90.00 100 ARG A CA 1
ATOM 786 C C . ARG A 1 100 ? 7.211 -0.551 -19.592 1.00 90.00 100 ARG A C 1
ATOM 788 O O . ARG A 1 100 ? 6.958 0.533 -20.105 1.00 90.00 100 ARG A O 1
ATOM 795 N N . ASN A 1 101 ? 6.670 -1.681 -20.047 1.00 87.94 101 ASN A N 1
ATOM 796 C CA . ASN A 1 101 ? 5.747 -1.745 -21.186 1.00 87.94 101 ASN A CA 1
ATOM 797 C C . ASN A 1 101 ? 4.396 -1.053 -20.943 1.00 87.94 101 ASN A C 1
ATOM 799 O O . ASN A 1 101 ? 3.674 -0.761 -21.895 1.00 87.94 101 ASN A O 1
ATOM 803 N N . PHE A 1 102 ? 4.041 -0.798 -19.687 1.00 87.94 102 PHE A N 1
ATOM 804 C CA . PHE A 1 102 ? 2.723 -0.322 -19.273 1.00 87.94 102 PHE A CA 1
ATOM 805 C C . PHE A 1 102 ? 2.770 0.971 -18.456 1.00 87.94 102 PHE A C 1
ATOM 807 O O . PHE A 1 102 ? 1.719 1.510 -18.117 1.00 87.94 102 PHE A O 1
ATOM 814 N N . THR A 1 103 ? 3.959 1.469 -18.126 1.00 90.88 103 THR A N 1
ATOM 815 C CA . THR A 1 103 ? 4.159 2.618 -17.234 1.00 90.88 103 THR A CA 1
ATOM 816 C C . THR A 1 103 ? 5.255 3.534 -17.774 1.00 90.88 103 THR A C 1
ATOM 818 O O . THR A 1 103 ? 6.000 3.176 -18.683 1.00 90.88 103 THR A O 1
ATOM 821 N N . CYS A 1 104 ? 5.367 4.735 -17.208 1.00 92.62 104 CYS A N 1
ATOM 822 C CA . CYS A 1 104 ? 6.575 5.554 -17.296 1.00 92.62 104 CYS A CA 1
ATOM 823 C C . CYS A 1 104 ? 7.175 5.730 -15.888 1.00 92.62 104 CYS A C 1
ATOM 825 O O . CYS A 1 104 ? 6.458 5.512 -14.904 1.00 92.62 104 CYS A O 1
ATOM 827 N N . PRO A 1 105 ? 8.427 6.201 -15.755 1.00 93.44 105 PRO A N 1
ATOM 828 C CA . PRO A 1 105 ? 9.077 6.373 -14.454 1.00 93.44 105 PRO A CA 1
ATOM 829 C C . PRO A 1 105 ? 8.282 7.261 -13.486 1.00 93.44 105 PRO A C 1
ATOM 831 O O . PRO A 1 105 ? 8.112 6.921 -12.319 1.00 93.44 105 PRO A O 1
ATOM 834 N N . ALA A 1 106 ? 7.713 8.371 -13.974 1.00 92.62 106 ALA A N 1
ATOM 835 C CA . ALA A 1 106 ? 6.902 9.277 -13.155 1.00 92.62 106 ALA A CA 1
ATOM 836 C C . ALA A 1 106 ? 5.658 8.602 -12.559 1.00 92.62 106 ALA A C 1
ATOM 838 O O . ALA A 1 106 ? 5.268 8.918 -11.435 1.00 92.62 106 ALA A O 1
ATOM 839 N N . TRP A 1 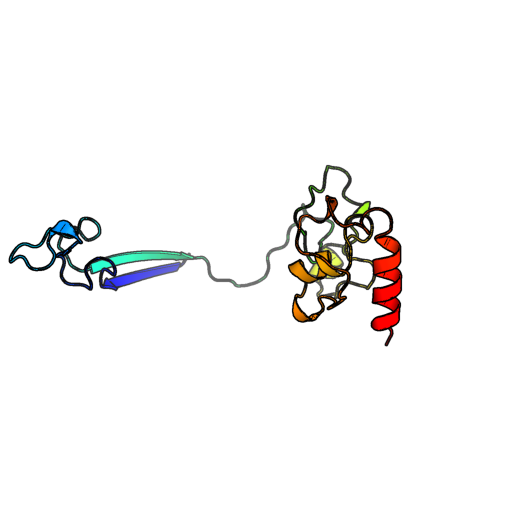107 ? 5.038 7.690 -13.314 1.00 91.19 107 TRP A N 1
ATOM 840 C CA . TRP A 1 107 ? 3.854 6.950 -12.885 1.00 91.19 107 TRP A CA 1
ATOM 841 C C . TRP A 1 107 ? 4.222 5.769 -11.985 1.00 91.19 107 TRP A C 1
ATOM 843 O O . TRP A 1 107 ? 3.591 5.565 -10.955 1.00 91.19 107 TRP A O 1
ATOM 853 N N . TRP A 1 108 ? 5.277 5.028 -12.334 1.00 93.12 108 TRP A N 1
ATOM 854 C CA . TRP A 1 108 ? 5.769 3.904 -11.540 1.00 93.12 108 TRP A CA 1
ATOM 855 C C . TRP A 1 108 ? 6.202 4.345 -10.142 1.00 93.12 108 TRP A C 1
ATOM 857 O O . TRP A 1 108 ? 5.668 3.865 -9.144 1.00 93.12 108 TRP A O 1
ATOM 867 N N . PHE A 1 109 ? 7.108 5.323 -10.057 1.00 93.50 109 PHE A N 1
ATOM 868 C CA . PHE A 1 109 ? 7.639 5.792 -8.777 1.00 93.50 109 PHE A CA 1
ATOM 869 C C . PHE A 1 109 ? 6.629 6.601 -7.967 1.00 93.50 109 PHE A C 1
ATOM 871 O O . PHE A 1 109 ? 6.789 6.731 -6.763 1.00 93.50 109 PHE A O 1
ATOM 878 N N . GLN A 1 110 ? 5.524 7.060 -8.558 1.00 91.44 110 GLN A N 1
ATOM 879 C CA . GLN A 1 110 ? 4.407 7.554 -7.753 1.00 91.44 110 GLN A CA 1
ATOM 880 C C . GLN A 1 110 ? 3.811 6.463 -6.844 1.00 91.44 110 GLN A C 1
ATOM 882 O O . GLN A 1 110 ? 3.291 6.796 -5.780 1.00 91.44 110 GLN A O 1
ATOM 887 N N . CYS A 1 111 ? 3.889 5.191 -7.249 1.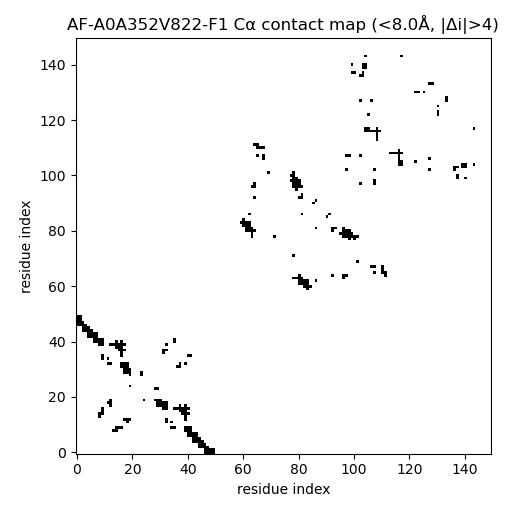00 91.19 111 CYS A N 1
ATOM 888 C CA . CYS A 1 111 ? 3.355 4.049 -6.507 1.00 91.19 111 CYS A CA 1
ATOM 889 C C . CYS A 1 111 ? 4.437 3.230 -5.787 1.00 91.19 111 CYS A C 1
ATOM 891 O O . CYS A 1 111 ? 4.166 2.723 -4.704 1.00 91.19 111 CYS A O 1
ATOM 893 N N . ALA A 1 112 ? 5.628 3.079 -6.376 1.00 92.06 112 ALA A N 1
ATOM 894 C CA . ALA A 1 112 ? 6.717 2.283 -5.802 1.00 92.06 112 ALA A CA 1
ATOM 895 C C . ALA A 1 112 ? 7.492 3.047 -4.718 1.00 92.06 112 ALA A C 1
ATOM 897 O O . ALA A 1 112 ? 7.690 2.546 -3.618 1.00 92.06 112 ALA A O 1
ATOM 898 N N . ASP A 1 113 ? 7.932 4.269 -5.030 1.00 92.06 113 ASP A N 1
ATOM 899 C CA . ASP A 1 113 ? 8.781 5.081 -4.157 1.00 92.06 113 ASP A CA 1
ATOM 900 C C . ASP A 1 113 ? 8.731 6.545 -4.606 1.00 92.06 113 ASP A C 1
ATOM 902 O O . ASP A 1 113 ? 9.445 6.965 -5.523 1.00 92.06 113 ASP A O 1
ATOM 906 N N . TYR A 1 114 ? 7.881 7.338 -3.947 1.00 91.94 114 TYR A N 1
ATOM 907 C CA . TYR A 1 114 ? 7.634 8.726 -4.346 1.00 91.94 114 TYR A CA 1
ATOM 908 C C . TYR A 1 114 ? 8.898 9.594 -4.279 1.00 91.94 114 TYR A C 1
ATOM 910 O O . TYR A 1 114 ? 8.993 10.594 -4.993 1.00 91.94 114 TYR A O 1
ATOM 918 N N . SER A 1 115 ? 9.889 9.213 -3.464 1.00 93.38 115 SER A N 1
ATOM 919 C CA . SER A 1 115 ? 11.157 9.945 -3.360 1.00 93.38 115 SER A CA 1
ATOM 920 C C . SER A 1 115 ? 11.988 9.867 -4.645 1.00 93.38 115 SER A C 1
ATOM 922 O O . SER A 1 115 ? 12.710 10.811 -4.964 1.00 93.38 115 SER A O 1
ATOM 924 N N . LYS A 1 116 ? 11.818 8.789 -5.421 1.00 91.81 116 LYS A N 1
ATOM 925 C CA . LYS A 1 116 ? 12.444 8.579 -6.733 1.00 91.81 116 LYS A CA 1
ATOM 926 C C . LYS A 1 116 ? 11.615 9.144 -7.880 1.00 91.81 116 LYS A C 1
ATOM 928 O O . LYS A 1 116 ? 12.022 9.055 -9.027 1.00 91.81 116 LYS A O 1
ATOM 933 N N . LYS A 1 117 ? 10.443 9.729 -7.639 1.00 92.62 117 LYS A N 1
ATOM 934 C CA . LYS A 1 117 ? 9.629 10.244 -8.742 1.00 92.62 117 LYS A CA 1
ATOM 935 C C . LYS A 1 117 ? 10.385 11.362 -9.490 1.00 92.62 117 LYS A C 1
ATOM 937 O O . LYS A 1 117 ? 10.732 12.368 -8.864 1.00 92.62 117 LYS A O 1
ATOM 942 N N . PRO A 1 118 ? 10.607 11.250 -10.816 1.00 92.38 118 PRO A N 1
ATOM 943 C CA . PRO A 1 118 ? 11.267 12.303 -11.580 1.00 92.38 118 PRO A CA 1
ATOM 944 C C . PRO A 1 118 ? 10.482 13.615 -11.516 1.00 92.38 118 PRO A C 1
ATOM 946 O O . PRO A 1 118 ? 9.259 13.645 -11.678 1.00 92.38 118 PRO A O 1
ATOM 949 N N . LYS A 1 119 ? 11.210 14.719 -11.335 1.00 90.25 119 LYS A N 1
ATOM 950 C CA . LYS A 1 119 ? 10.670 16.087 -11.278 1.00 90.25 119 LYS A CA 1
ATOM 951 C C . LYS A 1 119 ? 10.764 16.787 -12.635 1.00 90.25 119 LYS A C 1
ATOM 953 O O . LYS A 1 119 ? 11.189 17.933 -12.726 1.00 90.25 119 LYS A O 1
ATOM 958 N N . TRP A 1 120 ? 10.437 16.078 -13.712 1.00 90.94 120 TRP A N 1
ATOM 959 C CA . TRP A 1 120 ? 10.518 16.645 -15.055 1.00 90.94 120 TRP A CA 1
ATOM 960 C C . TRP A 1 120 ? 9.366 17.620 -15.297 1.00 90.94 120 TRP A C 1
ATOM 962 O O . TRP A 1 120 ? 8.204 17.238 -15.191 1.00 90.94 120 TRP A O 1
ATOM 972 N N . GLU A 1 121 ? 9.679 18.850 -15.700 1.00 86.56 121 GLU A N 1
ATOM 973 C CA . GLU A 1 121 ? 8.693 19.921 -15.940 1.00 86.56 121 GLU A CA 1
ATOM 974 C C . GLU A 1 121 ? 7.617 19.546 -16.970 1.00 86.56 121 GLU A C 1
ATOM 976 O O . GLU A 1 121 ? 6.483 20.010 -16.899 1.00 86.56 121 GLU A O 1
ATOM 981 N N . LYS A 1 122 ? 7.957 18.660 -17.914 1.00 83.25 122 LYS A N 1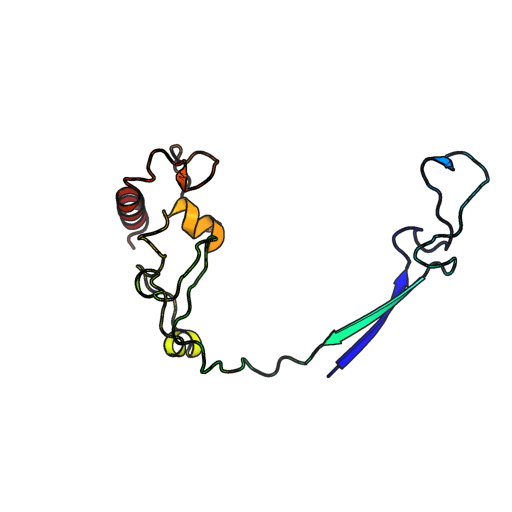
ATOM 982 C CA . LYS A 1 122 ? 7.049 18.176 -18.966 1.00 83.25 122 LYS A CA 1
ATOM 983 C C . LYS A 1 122 ? 5.990 17.186 -18.454 1.00 83.25 122 LYS A C 1
ATOM 985 O O . LYS A 1 122 ? 5.055 16.869 -19.185 1.00 83.25 122 LYS A O 1
ATOM 990 N N . CYS A 1 123 ? 6.122 16.675 -17.228 1.00 84.44 123 CYS A N 1
ATOM 991 C CA . CYS A 1 123 ? 5.148 15.766 -16.629 1.00 84.44 123 CYS A CA 1
ATOM 992 C C . CYS A 1 123 ? 3.953 16.553 -16.075 1.00 84.44 123 CYS A C 1
ATOM 994 O O . CYS A 1 123 ? 4.019 17.125 -14.989 1.00 84.44 123 CYS A O 1
ATOM 996 N N . THR A 1 124 ? 2.836 16.553 -16.800 1.00 75.38 124 THR A N 1
ATOM 997 C CA . THR A 1 124 ? 1.587 17.197 -16.367 1.00 75.38 124 THR A CA 1
ATOM 998 C C . THR A 1 124 ? 0.753 16.295 -15.455 1.00 75.38 124 THR A C 1
ATOM 1000 O O . THR A 1 124 ? 0.754 15.072 -15.600 1.00 75.38 124 THR A O 1
ATOM 1003 N N . TYR A 1 125 ? -0.034 16.895 -14.558 1.00 67.56 125 TYR A N 1
ATOM 1004 C CA . TYR A 1 125 ? -1.035 16.171 -13.769 1.00 67.56 125 TYR A CA 1
ATOM 1005 C C . TYR A 1 125 ? -2.147 15.605 -14.662 1.00 67.56 125 TYR A C 1
ATOM 1007 O O . TYR A 1 125 ? -2.684 16.303 -15.521 1.00 67.56 125 TYR A O 1
ATOM 1015 N N . GLY A 1 126 ? -2.521 14.344 -14.445 1.00 75.31 126 GLY A N 1
ATOM 1016 C CA . GLY A 1 126 ? -3.603 13.696 -15.183 1.00 75.31 126 GLY A CA 1
ATOM 1017 C C . GLY A 1 126 ? -3.496 12.175 -15.193 1.00 75.31 126 GLY A C 1
ATOM 1018 O O . GLY A 1 126 ? -2.613 11.593 -14.569 1.00 75.31 126 GLY A O 1
ATOM 1019 N N . ALA A 1 127 ? -4.418 11.527 -15.906 1.00 79.38 127 ALA A N 1
ATOM 1020 C CA . ALA A 1 127 ? -4.361 10.086 -16.138 1.00 79.38 127 ALA A CA 1
ATOM 1021 C C . ALA A 1 127 ? -3.167 9.732 -17.038 1.00 79.38 127 ALA A C 1
ATOM 1023 O O . ALA A 1 127 ? -2.913 10.435 -18.016 1.00 79.38 127 ALA A O 1
ATOM 1024 N N . PHE A 1 128 ? -2.488 8.613 -16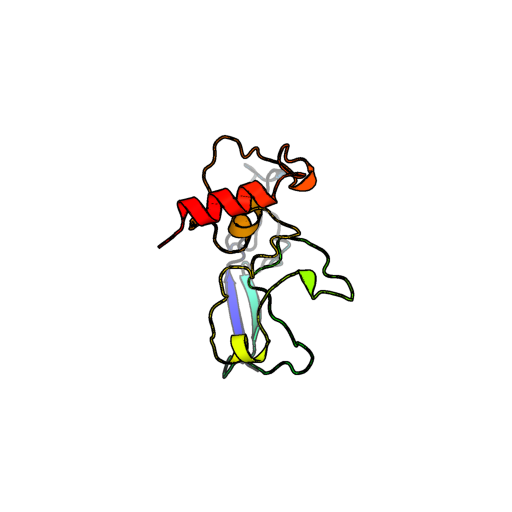.760 1.00 82.94 128 PHE A N 1
ATOM 1025 C CA . PHE A 1 128 ? -1.337 8.157 -17.548 1.00 82.94 128 PHE A CA 1
ATOM 1026 C C . PHE A 1 128 ? -1.633 8.071 -19.055 1.00 82.94 128 PHE A C 1
ATOM 1028 O O . PHE A 1 128 ? -0.848 8.552 -19.867 1.00 82.94 128 PHE A O 1
ATOM 1035 N N . SER A 1 129 ? -2.815 7.569 -19.426 1.00 82.75 129 SER A N 1
ATOM 1036 C CA . SER A 1 129 ? -3.279 7.465 -20.818 1.00 82.75 129 SER A CA 1
ATOM 1037 C C . SER A 1 129 ? -3.492 8.805 -21.534 1.00 82.75 129 SER A C 1
ATOM 1039 O O . SER A 1 129 ? -3.643 8.823 -22.751 1.00 82.75 129 SER A O 1
ATOM 1041 N N . LYS A 1 130 ? -3.510 9.928 -20.804 1.00 86.00 130 LYS A N 1
ATOM 1042 C CA . LYS A 1 130 ? -3.627 11.288 -21.357 1.00 86.00 130 LYS A CA 1
ATOM 1043 C C . LYS A 1 130 ? -2.283 12.015 -21.449 1.00 86.00 130 LYS A C 1
ATOM 1045 O O . LYS A 1 130 ? -2.249 13.170 -21.864 1.00 86.00 130 LYS A O 1
ATOM 1050 N N . CYS A 1 131 ? -1.186 11.379 -21.039 1.00 88.44 131 CYS A N 1
ATOM 1051 C CA . CYS A 1 131 ? 0.141 11.970 -21.149 1.00 88.44 131 CYS A CA 1
ATOM 1052 C C . CYS A 1 131 ? 0.513 12.169 -22.626 1.00 88.44 131 CYS A C 1
ATOM 1054 O O . CYS A 1 131 ? 0.416 11.236 -23.421 1.00 88.44 131 CYS A O 1
ATOM 1056 N N . VAL A 1 132 ? 1.017 13.354 -22.986 1.00 86.88 132 VAL A N 1
ATOM 1057 C CA . VAL A 1 132 ? 1.487 13.653 -24.356 1.00 86.88 132 VAL A CA 1
ATOM 1058 C C . VAL A 1 132 ? 2.645 12.753 -24.800 1.00 86.88 132 VAL A C 1
ATOM 1060 O O . VAL A 1 132 ? 2.869 12.569 -25.990 1.00 86.88 132 VAL A O 1
ATOM 1063 N N . HIS A 1 133 ? 3.362 12.163 -23.841 1.00 86.31 133 HIS A N 1
ATOM 1064 C CA . HIS A 1 133 ? 4.448 11.216 -24.077 1.00 86.31 133 HIS A CA 1
ATOM 1065 C C . HIS A 1 133 ? 4.013 9.751 -23.947 1.00 86.31 133 HIS A C 1
ATOM 1067 O O . HIS A 1 133 ? 4.868 8.875 -23.974 1.00 86.31 133 HIS A O 1
ATOM 1073 N N . PHE A 1 134 ? 2.716 9.450 -23.809 1.00 85.25 134 PHE A N 1
ATOM 1074 C CA . PHE A 1 134 ? 2.234 8.078 -23.598 1.00 85.25 134 PHE A CA 1
ATOM 1075 C C . PHE A 1 134 ? 2.699 7.107 -24.696 1.00 85.25 134 PHE A C 1
ATOM 1077 O O . PHE A 1 134 ? 3.158 6.008 -24.387 1.00 85.25 134 PHE A O 1
ATOM 1084 N N . SER A 1 135 ? 2.660 7.528 -25.967 1.00 86.56 135 SER A N 1
ATOM 1085 C CA . SER A 1 135 ? 3.150 6.719 -27.095 1.00 86.56 135 SER A CA 1
ATOM 1086 C C . SER A 1 135 ? 4.667 6.507 -27.079 1.00 86.56 135 SER A C 1
ATOM 1088 O O . SER A 1 135 ? 5.138 5.505 -27.602 1.00 86.56 135 SER A O 1
ATOM 1090 N N . ASN A 1 136 ? 5.418 7.418 -26.452 1.00 88.56 136 ASN A N 1
ATOM 1091 C CA . ASN A 1 136 ? 6.883 7.436 -26.418 1.00 88.56 136 ASN A CA 1
ATOM 1092 C C . ASN A 1 136 ? 7.416 7.209 -24.993 1.00 88.56 136 ASN A C 1
ATOM 1094 O O . ASN A 1 136 ? 8.493 7.686 -24.641 1.00 88.56 136 ASN A O 1
ATOM 1098 N N . LYS A 1 137 ? 6.657 6.507 -24.144 1.00 88.88 137 LYS A N 1
ATOM 1099 C CA . LYS A 1 137 ? 7.015 6.260 -22.735 1.00 88.88 137 LYS A CA 1
ATOM 1100 C C . LYS A 1 137 ? 8.358 5.541 -22.571 1.00 88.88 137 LYS A C 1
ATOM 1102 O O . LYS A 1 137 ? 9.002 5.697 -21.539 1.00 88.88 137 LYS A O 1
ATOM 1107 N N . ASP A 1 138 ? 8.794 4.800 -23.584 1.00 91.19 138 ASP A N 1
ATOM 1108 C CA . ASP A 1 138 ? 10.066 4.081 -23.566 1.00 91.19 138 ASP A CA 1
ATOM 1109 C C . ASP A 1 138 ? 11.243 5.083 -23.525 1.00 91.19 138 ASP A C 1
ATOM 1111 O O . ASP A 1 138 ? 12.170 4.898 -22.744 1.00 91.19 138 ASP A O 1
ATOM 1115 N N . GLN A 1 139 ? 11.126 6.240 -24.197 1.00 93.12 139 GLN A N 1
ATOM 1116 C CA . GLN A 1 139 ? 12.097 7.348 -24.100 1.00 93.12 139 GLN A CA 1
ATOM 1117 C C . GLN A 1 139 ? 12.136 7.974 -22.699 1.00 93.12 139 GLN A C 1
ATOM 1119 O O . GLN A 1 139 ? 13.157 8.509 -22.268 1.00 93.12 139 GLN A O 1
ATOM 1124 N N . CYS A 1 140 ? 11.021 7.930 -21.958 1.00 93.44 140 CYS A N 1
ATOM 1125 C CA . CYS A 1 140 ? 11.032 8.335 -20.556 1.00 93.44 140 CYS A CA 1
ATOM 1126 C C . CYS A 1 140 ? 11.871 7.364 -19.719 1.00 93.44 140 CYS A C 1
ATOM 1128 O O . CYS A 1 140 ? 12.619 7.814 -18.859 1.00 93.44 140 CYS A O 1
ATOM 1130 N N . TRP A 1 141 ? 11.777 6.055 -19.962 1.00 93.38 141 TRP A N 1
ATOM 1131 C CA . TRP A 1 141 ? 12.621 5.074 -19.275 1.00 93.38 141 TRP A CA 1
ATOM 1132 C C . TRP A 1 141 ? 14.097 5.214 -19.641 1.00 93.38 141 TRP A C 1
ATOM 1134 O O . TRP A 1 141 ? 14.924 5.195 -18.739 1.00 93.38 141 TRP A O 1
ATOM 1144 N N . GLU A 1 142 ? 14.425 5.447 -20.913 1.00 93.69 142 GLU A N 1
ATOM 1145 C CA . GLU A 1 142 ? 15.806 5.707 -21.350 1.00 93.69 142 GLU A CA 1
ATOM 1146 C C . GLU A 1 142 ? 16.411 6.910 -20.618 1.00 93.69 142 GLU A C 1
ATOM 1148 O O . GLU A 1 142 ? 17.466 6.794 -19.995 1.00 93.69 142 GLU A O 1
ATOM 1153 N N . ARG A 1 143 ? 15.691 8.040 -20.601 1.00 93.81 143 ARG A N 1
ATOM 1154 C CA . ARG A 1 143 ? 16.107 9.235 -19.856 1.00 93.81 143 ARG A CA 1
ATOM 1155 C C . ARG A 1 143 ? 16.285 8.946 -18.366 1.00 93.81 143 ARG A C 1
ATOM 1157 O O . ARG A 1 143 ? 17.241 9.410 -17.756 1.00 93.81 143 ARG A O 1
ATOM 1164 N N . TRP A 1 144 ? 15.338 8.228 -17.767 1.00 93.94 144 TRP A N 1
ATOM 1165 C CA . TRP A 1 144 ? 15.411 7.865 -16.355 1.00 93.94 144 TRP A CA 1
ATOM 1166 C C . TRP A 1 144 ? 16.650 7.028 -16.055 1.00 93.94 144 TRP A C 1
ATOM 1168 O O . TRP A 1 144 ? 17.364 7.327 -15.098 1.00 93.94 144 TRP A O 1
ATOM 1178 N N . ASP A 1 145 ? 16.917 6.014 -16.875 1.00 92.50 145 ASP A N 1
ATOM 1179 C CA . ASP A 1 145 ? 18.085 5.162 -16.714 1.00 92.50 145 ASP A CA 1
ATOM 1180 C C . ASP A 1 145 ? 19.368 5.989 -16.848 1.00 92.50 145 ASP A C 1
ATOM 1182 O O . ASP A 1 145 ? 20.252 5.826 -16.020 1.00 92.50 145 ASP A O 1
ATOM 1186 N N . GLU A 1 146 ? 19.459 6.910 -17.816 1.00 93.06 146 GLU A N 1
ATOM 1187 C CA . GLU A 1 146 ? 20.591 7.839 -17.979 1.00 93.06 146 GLU A CA 1
ATOM 1188 C C . GLU A 1 146 ? 20.822 8.741 -16.763 1.00 93.06 146 GLU A C 1
ATOM 1190 O O . GLU A 1 146 ? 21.956 8.849 -16.296 1.00 93.06 146 GLU A O 1
ATOM 1195 N N . GLU A 1 147 ? 19.764 9.354 -16.229 1.00 92.06 147 GLU A N 1
ATOM 1196 C CA . GLU A 1 147 ? 19.834 10.229 -15.051 1.00 92.06 147 GLU A CA 1
ATOM 1197 C C . GLU A 1 147 ? 20.214 9.468 -13.767 1.00 92.06 147 GLU A C 1
ATOM 1199 O O . GLU A 1 147 ? 20.698 10.079 -12.814 1.00 92.06 147 GLU A O 1
ATOM 1204 N N . ASN A 1 148 ? 20.004 8.146 -13.733 1.00 87.94 148 ASN A N 1
ATOM 1205 C CA . ASN A 1 148 ? 20.199 7.304 -12.550 1.00 87.94 148 ASN A CA 1
ATOM 1206 C C . ASN A 1 148 ? 21.289 6.229 -12.721 1.00 87.94 148 ASN A C 1
ATOM 1208 O O . ASN A 1 148 ? 21.395 5.347 -11.862 1.00 87.94 148 ASN A O 1
ATOM 1212 N N . LYS A 1 149 ? 22.115 6.283 -13.781 1.00 79.69 149 LYS A N 1
ATOM 1213 C CA . LYS A 1 149 ? 23.291 5.401 -13.897 1.00 79.69 149 LYS A CA 1
ATOM 1214 C C . LYS A 1 149 ? 24.223 5.669 -12.710 1.00 79.69 149 LYS A C 1
ATOM 1216 O O . LYS A 1 149 ? 24.686 6.793 -12.527 1.00 79.69 149 LYS A O 1
ATOM 1221 N N . LYS A 1 150 ? 24.473 4.633 -11.908 1.00 53.00 150 LYS A N 1
ATOM 1222 C CA . LYS A 1 150 ? 25.591 4.577 -10.959 1.00 53.00 150 LYS A CA 1
ATOM 1223 C C . LYS A 1 150 ? 26.787 3.925 -11.627 1.00 53.00 150 LYS A C 1
ATOM 1225 O O . LYS A 1 150 ? 26.560 2.911 -12.325 1.00 53.00 150 LYS A O 1
#

pLDDT: mean 90.67, std 7.1, range [53.0, 98.0]

Mean predicted aligned error: 8.19 Å

Nearest PDB structures (foldseek):
  6zym-assembly1_C  TM=2.062E-01  e=9.143E+00  Homo sapiens
  7w5b-assembly1_R  TM=1.219E-01  e=5.807E+00  Homo sapiens

Solvent-accessible surface area (backbone atoms only — not comparable to full-atom values): 9465 Å² total; per-residue (Å²): 124,47,77,54,71,50,80,42,69,25,73,90,32,72,38,67,9,42,27,70,51,86,88,33,62,96,54,97,55,69,40,68,18,79,88,40,70,42,68,10,37,40,83,46,76,50,76,49,68,83,86,85,73,89,81,87,62,90,90,51,66,66,42,63,91,58,75,84,80,70,87,72,58,99,75,50,77,76,45,51,38,44,45,31,68,46,50,72,73,65,51,77,87,58,91,79,30,67,25,59,88,79,37,36,53,56,58,40,18,62,62,64,40,59,90,69,33,64,88,54,88,85,67,71,92,73,60,71,90,71,42,93,50,52,95,51,26,64,59,46,43,53,53,49,51,65,78,63,67,127

Radius of gyration: 25.52 Å; Cα contacts (8 Å, |Δi|>4): 179; chains: 1; bounding box: 57×50×55 Å